Protein AF-A0A087S5Q5-F1 (afdb_monomer_lite)

InterPro domains:
  IPR011322 Nitrogen regulatory PII-like, alpha/beta [SSF54913] (1-47)
  IPR015867 Nitrogen regulatory protein PII/ATP phosphoribosyltransferase, C-terminal [G3DSA:3.30.70.120] (1-52)

Foldseek 3Di:
DDDDQPVCVVVVVVVCVVPVPDDPPNPDDDDDDDDQWDADPVVRDIDGRDPPPPPDDPDPDPDPPDDPDDPVRVVVLVVLVVVCVVCVVVCCPPVVQNDSVSSVVVVCVVCVVVVVVCVVPVPDDPPPPPPDD

Sequence (133 aa):
EMVVPDKDARRVVDMISKNSGLTANHGGKIFVSEMDEVVDMETNDATQDLELVLDEKPKPITLPKRSRFVPLQKFTLHKLQVIYEENKDTLRTDYRIKSFSDFVNHCIMKYLPTLEKQLKNPTIVYENNFGDF

Secondary structure (DSSP, 8-state):
-----HHHHHHHHHHHHHHT---TTS---------SEEE-TTT--EEE------S---------S-----HHHHHHHHHHHHHHHHTHHHHHHTS---SHHHHHHHHHHHHHHHHHHHHH-------------

Radius of gyration: 26.46 Å; chains: 1; bounding box: 63×34×65 Å

pLDDT: mean 74.25, std 15.55, range [40.22, 93.19]

Structure (mmCIF, N/CA/C/O backbone):
data_AF-A0A087S5Q5-F1
#
_entry.id   AF-A0A087S5Q5-F1
#
loop_
_atom_site.group_PDB
_atom_site.id
_atom_site.type_symbol
_atom_site.label_atom_id
_atom_site.label_alt_id
_atom_site.label_comp_id
_atom_site.label_asym_id
_atom_site.label_entity_id
_atom_site.label_seq_id
_atom_site.pdbx_PDB_ins_code
_atom_site.Cartn_x
_atom_site.Cartn_y
_atom_site.Cartn_z
_atom_site.occupancy
_atom_site.B_iso_or_equiv
_atom_site.auth_seq_id
_atom_site.auth_comp_id
_atom_site.auth_asym_id
_atom_site.auth_atom_id
_atom_site.pdbx_PDB_model_num
ATOM 1 N N . GLU A 1 1 ? 29.362 -6.967 -23.388 1.00 77.94 1 GLU A N 1
ATOM 2 C CA . GLU A 1 1 ? 27.922 -6.767 -23.122 1.00 77.94 1 GLU A CA 1
ATOM 3 C C . GLU A 1 1 ? 27.789 -5.631 -22.123 1.00 77.94 1 GLU A C 1
ATOM 5 O O . GLU A 1 1 ? 28.722 -5.422 -21.355 1.00 77.94 1 GLU A O 1
ATOM 10 N N . MET A 1 2 ? 26.727 -4.837 -22.207 1.00 83.44 2 MET A N 1
ATOM 11 C CA . MET A 1 2 ? 26.544 -3.643 -21.381 1.00 83.44 2 MET A CA 1
ATOM 12 C C . MET A 1 2 ? 25.111 -3.641 -20.871 1.00 83.44 2 MET A C 1
ATOM 14 O O . MET A 1 2 ? 24.195 -3.803 -21.673 1.00 83.44 2 MET A O 1
ATOM 18 N N . VAL A 1 3 ? 24.942 -3.466 -19.563 1.00 83.62 3 VAL A N 1
ATOM 19 C CA . VAL A 1 3 ? 23.628 -3.346 -18.931 1.00 83.62 3 VAL A CA 1
ATOM 20 C C . VAL A 1 3 ? 23.384 -1.873 -18.655 1.00 83.62 3 VAL A C 1
ATOM 22 O O . VAL A 1 3 ? 24.238 -1.201 -18.073 1.00 83.62 3 VAL A O 1
ATOM 25 N N . VAL A 1 4 ? 22.253 -1.365 -19.129 1.00 85.06 4 VAL A N 1
ATOM 26 C CA . VAL A 1 4 ? 21.874 0.042 -19.010 1.00 85.06 4 VAL A CA 1
ATOM 27 C C . VAL A 1 4 ? 20.382 0.143 -18.712 1.00 85.06 4 VAL A C 1
ATOM 29 O O . VAL A 1 4 ? 19.641 -0.734 -19.155 1.00 85.06 4 VAL A O 1
ATOM 32 N N . PRO A 1 5 ? 19.939 1.201 -18.013 1.00 84.06 5 PRO A N 1
ATOM 33 C CA . PRO A 1 5 ? 18.517 1.473 -17.840 1.00 84.06 5 PRO A CA 1
ATOM 34 C C . PRO A 1 5 ? 17.811 1.656 -19.188 1.00 84.06 5 PRO A C 1
ATOM 36 O O . PRO A 1 5 ? 18.400 2.231 -20.113 1.00 84.06 5 PRO A O 1
ATOM 39 N N . ASP A 1 6 ? 16.545 1.244 -19.286 1.00 83.56 6 ASP A N 1
ATOM 40 C CA . ASP A 1 6 ? 15.795 1.249 -20.556 1.00 83.56 6 ASP A CA 1
ATOM 41 C C . ASP A 1 6 ? 15.731 2.646 -21.205 1.00 83.56 6 ASP A C 1
ATOM 43 O O . ASP A 1 6 ? 16.083 2.823 -22.378 1.00 83.56 6 ASP A O 1
ATOM 47 N N . LYS A 1 7 ? 15.462 3.685 -20.402 1.00 84.75 7 LYS A N 1
ATOM 48 C CA . LYS A 1 7 ? 15.536 5.103 -20.815 1.00 84.75 7 LYS A CA 1
ATOM 49 C C . LYS A 1 7 ? 16.821 5.500 -21.562 1.00 84.75 7 LYS A C 1
ATOM 51 O O . LYS A 1 7 ? 16.791 6.391 -22.414 1.00 84.75 7 LYS A O 1
ATOM 56 N N . ASP A 1 8 ? 17.951 4.871 -21.242 1.00 86.00 8 ASP A N 1
ATOM 57 C CA . ASP A 1 8 ? 19.264 5.198 -21.798 1.00 86.00 8 ASP A CA 1
ATOM 58 C C . ASP A 1 8 ? 19.683 4.228 -22.916 1.00 86.00 8 ASP A C 1
ATOM 60 O O . ASP A 1 8 ? 20.584 4.556 -23.698 1.00 86.00 8 ASP A O 1
ATOM 64 N N . ALA A 1 9 ? 19.002 3.086 -23.071 1.00 86.44 9 ALA A N 1
ATOM 65 C CA . ALA A 1 9 ? 19.331 2.049 -24.050 1.00 86.44 9 ALA A CA 1
ATOM 66 C C . ALA A 1 9 ? 19.413 2.608 -25.476 1.00 86.44 9 ALA A C 1
ATOM 68 O O . ALA A 1 9 ? 20.412 2.425 -26.177 1.00 86.44 9 ALA A O 1
ATOM 69 N N . ARG A 1 10 ? 18.412 3.395 -25.887 1.00 87.44 10 ARG A N 1
ATOM 70 C CA . ARG A 1 10 ? 18.380 4.011 -27.223 1.00 87.44 10 ARG A CA 1
ATOM 71 C C . ARG A 1 10 ? 19.547 4.971 -27.454 1.00 87.44 10 ARG A C 1
ATOM 73 O O . ARG A 1 10 ? 20.161 4.964 -28.520 1.00 87.44 10 ARG A O 1
ATOM 80 N N . ARG A 1 11 ? 19.886 5.774 -26.444 1.00 89.69 11 ARG A N 1
ATOM 81 C CA . ARG A 1 11 ? 20.991 6.739 -26.519 1.00 89.69 11 ARG A CA 1
ATOM 82 C C . ARG A 1 11 ? 22.341 6.032 -26.621 1.00 89.69 11 ARG A C 1
ATOM 84 O O . ARG A 1 11 ? 23.219 6.491 -27.352 1.00 89.69 11 ARG A O 1
ATOM 91 N N . VAL A 1 12 ? 22.505 4.930 -25.897 1.00 89.19 12 VAL A N 1
ATOM 92 C CA . VAL A 1 12 ? 23.722 4.113 -25.908 1.00 89.19 12 VAL A CA 1
ATOM 93 C C . VAL A 1 12 ? 23.895 3.417 -27.257 1.00 89.19 12 VAL A C 1
ATOM 95 O O . VAL A 1 12 ? 24.987 3.475 -27.823 1.00 89.19 12 VAL A O 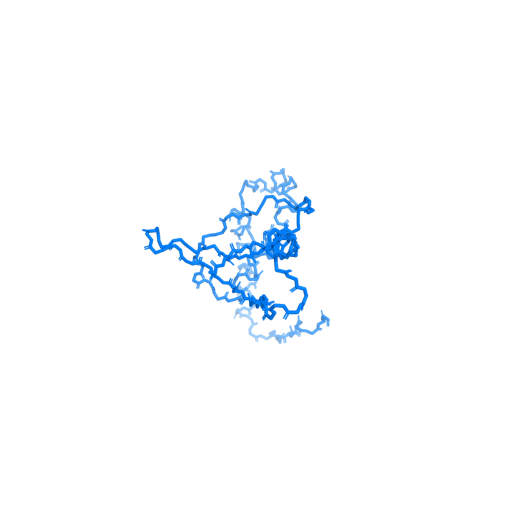1
ATOM 98 N N . VAL A 1 13 ? 22.827 2.853 -27.829 1.00 87.38 13 VAL A N 1
ATOM 99 C CA . VAL A 1 13 ? 22.849 2.263 -29.180 1.00 87.38 13 VAL A CA 1
ATOM 100 C C . VAL A 1 13 ? 23.278 3.295 -30.225 1.00 87.38 13 VAL A C 1
ATOM 102 O O . VAL A 1 13 ? 24.178 3.023 -31.022 1.00 87.38 13 VAL A O 1
ATOM 105 N N . ASP A 1 14 ? 22.710 4.503 -30.182 1.00 87.19 14 ASP A N 1
ATOM 106 C CA . ASP A 1 14 ? 23.073 5.584 -31.105 1.00 87.19 14 ASP A CA 1
ATOM 107 C C . ASP A 1 14 ? 24.537 6.020 -30.945 1.00 87.19 14 ASP A C 1
ATOM 109 O O . ASP A 1 14 ? 25.227 6.292 -31.934 1.00 87.19 14 ASP A O 1
ATOM 113 N N . MET A 1 15 ? 25.029 6.087 -29.705 1.00 88.06 15 MET A N 1
ATOM 114 C CA . MET A 1 15 ? 26.417 6.441 -29.412 1.00 88.06 15 MET A CA 1
ATOM 115 C C . MET A 1 15 ? 27.386 5.381 -29.941 1.00 88.06 15 MET A C 1
ATOM 117 O O . MET A 1 15 ? 28.374 5.728 -30.590 1.00 88.06 15 MET A O 1
ATOM 121 N N . ILE A 1 16 ? 27.089 4.099 -29.717 1.00 86.69 16 ILE A N 1
ATOM 122 C CA . ILE A 1 16 ? 27.892 2.984 -30.228 1.00 86.69 16 ILE A CA 1
ATOM 123 C C . ILE A 1 16 ? 27.862 2.987 -31.753 1.00 86.69 16 ILE A C 1
ATOM 125 O O . ILE A 1 16 ? 28.914 2.896 -32.381 1.00 86.69 16 ILE A O 1
ATOM 129 N N . SER A 1 17 ? 26.690 3.166 -32.366 1.00 84.00 17 SER A N 1
ATOM 130 C CA . SER A 1 17 ? 26.570 3.200 -33.823 1.00 84.00 17 SER A CA 1
ATOM 131 C C . SER A 1 17 ? 27.440 4.299 -34.437 1.00 84.00 17 SER A C 1
ATOM 133 O O . SER A 1 17 ? 28.162 4.021 -35.392 1.00 84.00 17 SER A O 1
ATOM 135 N N . LYS A 1 18 ? 27.440 5.509 -33.865 1.00 85.56 18 LYS A N 1
ATOM 136 C CA . LYS A 1 18 ? 28.234 6.643 -34.371 1.00 85.56 18 LYS A CA 1
ATOM 137 C C . LYS A 1 18 ? 29.732 6.497 -34.102 1.00 85.56 18 LYS A C 1
ATOM 139 O O . LYS A 1 18 ? 30.536 6.829 -34.968 1.00 85.56 18 LYS A O 1
ATOM 144 N N . ASN A 1 19 ? 30.108 5.988 -32.929 1.00 85.06 19 ASN A N 1
ATOM 145 C CA . ASN A 1 19 ? 31.510 5.908 -32.507 1.00 85.06 19 ASN A CA 1
ATOM 146 C C . ASN A 1 19 ? 32.211 4.618 -32.949 1.00 85.06 19 ASN A C 1
ATOM 148 O O . ASN A 1 19 ? 33.434 4.545 -32.891 1.00 85.06 19 ASN A O 1
ATOM 152 N N . SER A 1 20 ? 31.462 3.606 -33.397 1.00 78.38 20 SER A N 1
ATOM 153 C CA . SER A 1 20 ? 32.024 2.318 -33.822 1.00 78.38 20 SER A CA 1
ATOM 154 C C . SER A 1 20 ? 32.945 2.421 -35.040 1.00 78.38 20 SER A C 1
ATOM 156 O O . SER A 1 20 ? 33.734 1.512 -35.278 1.00 78.38 20 SER A O 1
ATOM 158 N N . GLY A 1 21 ? 32.849 3.499 -35.831 1.00 72.38 21 GLY A N 1
ATOM 159 C CA . GLY A 1 21 ? 33.623 3.663 -37.066 1.00 72.38 21 GLY A CA 1
ATOM 160 C C . GLY A 1 21 ? 33.300 2.615 -38.140 1.00 72.38 21 GLY A C 1
ATOM 161 O O . GLY A 1 21 ? 33.983 2.548 -39.161 1.00 72.38 21 GLY A O 1
ATOM 162 N N . LEU A 1 22 ? 32.266 1.795 -37.922 1.00 71.25 22 LEU A N 1
ATOM 163 C CA . LEU A 1 22 ? 31.841 0.744 -38.831 1.00 71.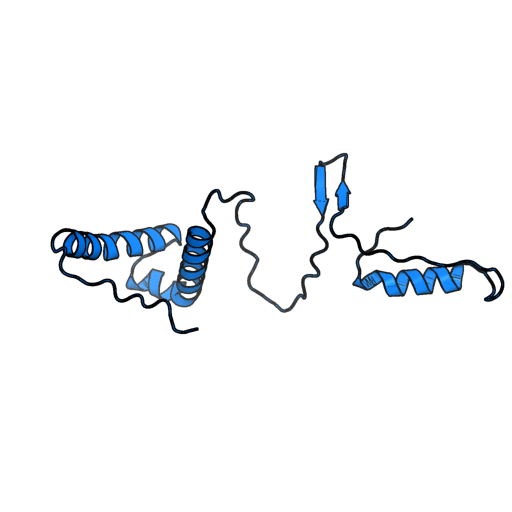25 22 LEU A CA 1
ATOM 164 C C . LEU A 1 22 ? 30.934 1.344 -39.904 1.00 71.25 22 LEU A C 1
ATOM 166 O O . LEU A 1 22 ? 29.945 2.018 -39.616 1.00 71.25 22 LEU A O 1
ATOM 170 N N . THR A 1 23 ? 31.265 1.092 -41.166 1.00 65.81 23 THR A N 1
ATOM 171 C CA . THR A 1 23 ? 30.394 1.452 -42.286 1.00 65.81 23 THR A CA 1
ATOM 172 C C . THR A 1 23 ? 29.203 0.493 -42.341 1.00 65.81 23 THR A C 1
ATOM 174 O O . THR A 1 23 ? 29.298 -0.652 -41.898 1.00 65.81 23 THR A O 1
ATOM 177 N N . ALA A 1 24 ? 28.076 0.928 -42.916 1.00 64.69 24 ALA A N 1
ATOM 178 C CA . ALA A 1 24 ? 26.835 0.142 -42.982 1.00 64.69 24 ALA A CA 1
ATOM 179 C C . ALA A 1 24 ? 26.995 -1.262 -43.618 1.00 64.69 24 ALA A C 1
ATOM 181 O O . ALA A 1 24 ? 26.166 -2.138 -43.394 1.00 64.69 24 ALA A O 1
ATOM 182 N N . ASN A 1 25 ? 28.084 -1.497 -44.360 1.00 64.75 25 ASN A N 1
ATOM 183 C CA . ASN A 1 25 ? 28.402 -2.773 -45.006 1.00 64.75 25 ASN A CA 1
ATOM 184 C C . ASN A 1 25 ? 29.313 -3.701 -44.180 1.00 64.75 25 ASN A C 1
ATOM 186 O O . ASN A 1 25 ? 29.596 -4.809 -44.626 1.00 64.75 25 ASN A O 1
ATOM 190 N N . HIS A 1 26 ? 29.791 -3.284 -43.002 1.00 64.12 26 HIS A N 1
ATOM 191 C CA . HIS A 1 26 ? 30.769 -4.049 -42.214 1.00 64.12 26 HIS A CA 1
ATOM 192 C C . HIS A 1 26 ? 30.142 -5.109 -41.282 1.00 64.12 26 HIS A C 1
ATOM 194 O O . HIS A 1 26 ? 30.856 -5.829 -40.593 1.00 64.12 26 HIS A O 1
ATOM 200 N N . GLY A 1 27 ? 28.809 -5.235 -41.264 1.00 66.19 27 GLY A N 1
ATOM 201 C CA . GLY A 1 27 ? 28.113 -6.388 -40.676 1.00 66.19 27 GLY A CA 1
ATOM 202 C C . GLY A 1 27 ? 27.993 -6.424 -39.146 1.00 66.19 27 GLY A C 1
ATOM 203 O O . GLY A 1 27 ? 27.456 -7.396 -38.616 1.00 66.19 27 GLY A O 1
ATOM 204 N N . GLY A 1 28 ? 28.438 -5.390 -38.426 1.00 75.94 28 GLY A N 1
ATOM 205 C CA . GLY A 1 28 ? 28.249 -5.292 -36.975 1.00 75.94 28 GLY A CA 1
ATOM 206 C C . GLY A 1 28 ? 26.772 -5.118 -36.611 1.00 75.94 28 GLY A C 1
ATOM 207 O O . GLY A 1 28 ? 26.149 -4.138 -37.013 1.00 75.94 28 GLY A O 1
ATOM 208 N N . LYS A 1 29 ? 26.204 -6.065 -35.857 1.00 84.31 29 LYS A N 1
ATOM 209 C CA . LYS A 1 29 ? 24.829 -5.999 -35.339 1.00 84.31 29 LYS A CA 1
ATOM 210 C C . LYS A 1 29 ? 24.858 -5.772 -33.834 1.00 84.31 29 LYS A C 1
ATOM 212 O O . LYS A 1 29 ? 25.648 -6.398 -33.134 1.00 84.31 29 LYS A O 1
ATOM 217 N N . ILE A 1 30 ? 23.983 -4.898 -33.352 1.00 84.31 30 ILE A N 1
ATOM 218 C CA . ILE A 1 30 ? 23.745 -4.700 -31.923 1.00 84.31 30 ILE A CA 1
ATOM 219 C C . ILE A 1 30 ? 22.495 -5.501 -31.567 1.00 84.31 30 ILE A C 1
ATOM 221 O O . ILE A 1 30 ? 21.458 -5.341 -32.208 1.00 84.31 30 ILE A O 1
ATOM 225 N N . PHE A 1 31 ? 22.612 -6.373 -30.570 1.00 87.00 31 PHE A N 1
ATOM 226 C CA . PHE A 1 31 ? 21.486 -7.100 -29.997 1.00 87.00 31 PHE A CA 1
ATOM 227 C C . PHE A 1 31 ? 21.119 -6.444 -28.669 1.00 87.00 31 PHE A C 1
ATOM 229 O O . PHE A 1 31 ? 22.000 -6.174 -27.854 1.00 87.00 31 PHE A O 1
ATOM 236 N N . VAL A 1 32 ? 19.830 -6.168 -28.486 1.00 86.94 32 VAL A N 1
ATOM 237 C CA . VAL A 1 32 ? 19.271 -5.613 -27.252 1.00 86.94 32 VAL A CA 1
ATOM 238 C C . VAL A 1 32 ? 18.323 -6.664 -26.694 1.00 86.94 32 VAL A C 1
ATOM 240 O O . VAL A 1 32 ? 17.423 -7.108 -27.406 1.00 86.94 32 VAL A O 1
ATOM 243 N N . SER A 1 33 ? 18.568 -7.077 -25.455 1.00 87.12 33 SER A N 1
ATOM 244 C CA . SER A 1 33 ? 17.747 -8.044 -24.729 1.00 87.12 33 SER A CA 1
ATOM 245 C C . SER A 1 33 ? 17.261 -7.395 -23.443 1.00 87.12 33 SER A C 1
ATOM 247 O O . SER A 1 33 ? 18.041 -6.729 -22.765 1.00 87.12 33 SER A O 1
ATOM 249 N N . GLU A 1 34 ? 15.991 -7.606 -23.117 1.00 82.69 34 GLU A N 1
ATOM 250 C CA . GLU A 1 34 ? 15.396 -7.149 -21.862 1.00 82.69 34 GLU A CA 1
ATOM 251 C C . GLU A 1 34 ? 15.934 -7.988 -20.690 1.00 82.69 34 GLU A C 1
ATOM 253 O O . GLU A 1 34 ? 16.144 -9.199 -20.820 1.00 82.69 34 GLU A O 1
ATOM 258 N N . MET A 1 35 ? 16.199 -7.335 -19.558 1.00 76.75 35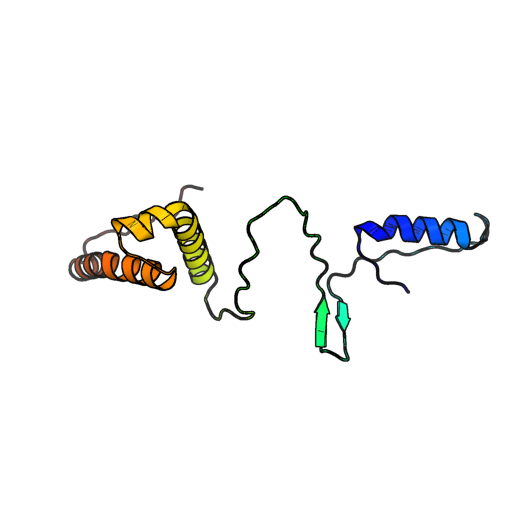 MET A N 1
ATOM 259 C CA . MET A 1 35 ? 16.661 -7.964 -18.320 1.00 76.75 35 MET A CA 1
ATOM 260 C C . MET A 1 35 ? 15.782 -7.498 -17.162 1.00 76.75 35 MET A C 1
ATOM 262 O O . MET A 1 35 ? 15.684 -6.301 -16.911 1.00 76.75 35 MET A O 1
ATOM 266 N N . ASP A 1 36 ? 15.177 -8.446 -16.444 1.00 76.06 36 ASP A N 1
ATOM 267 C CA . ASP A 1 36 ? 14.238 -8.135 -15.357 1.00 76.06 36 ASP A CA 1
ATOM 268 C C . ASP A 1 36 ? 14.940 -7.768 -14.035 1.00 76.06 36 ASP A C 1
ATOM 270 O O . ASP A 1 36 ? 14.411 -6.995 -13.232 1.00 76.06 36 ASP A O 1
ATOM 274 N N . GLU A 1 37 ? 16.123 -8.333 -13.773 1.00 75.06 37 GLU A N 1
ATOM 275 C CA . GLU A 1 37 ? 16.825 -8.191 -12.493 1.00 75.06 37 GLU A CA 1
ATOM 276 C C . GLU A 1 37 ? 18.344 -8.287 -12.670 1.00 75.06 37 GLU A C 1
ATOM 278 O O . GLU A 1 37 ? 18.852 -9.150 -13.391 1.00 75.06 37 GLU A O 1
ATOM 283 N N . VAL A 1 38 ? 19.074 -7.416 -11.969 1.00 77.31 38 VAL A N 1
ATOM 284 C CA . VAL A 1 38 ? 20.537 -7.470 -11.861 1.00 77.31 38 VAL A CA 1
ATOM 285 C C . VAL A 1 38 ? 20.901 -7.680 -10.400 1.00 77.31 38 VAL A C 1
ATOM 287 O O . VAL A 1 38 ? 20.460 -6.925 -9.534 1.00 77.31 38 VAL A O 1
ATOM 290 N N . VAL A 1 39 ? 21.710 -8.704 -10.132 1.00 78.25 39 VAL A N 1
ATOM 291 C CA . VAL A 1 39 ? 22.163 -9.056 -8.783 1.00 78.25 39 VAL A CA 1
ATOM 292 C C . VAL A 1 39 ? 23.661 -8.815 -8.680 1.00 78.25 39 VAL A C 1
ATOM 294 O O . VAL A 1 39 ? 24.440 -9.387 -9.446 1.00 78.25 39 VAL A O 1
ATOM 297 N N . ASP A 1 40 ? 24.063 -7.988 -7.719 1.00 79.25 40 ASP A N 1
ATOM 298 C CA . ASP A 1 40 ? 25.465 -7.841 -7.348 1.00 79.25 40 ASP A CA 1
ATOM 299 C C . ASP A 1 40 ? 25.878 -9.009 -6.440 1.00 79.25 40 ASP A C 1
ATOM 301 O O . ASP A 1 40 ? 25.341 -9.199 -5.350 1.00 79.25 40 ASP A O 1
ATOM 305 N N . MET A 1 41 ? 26.839 -9.812 -6.896 1.00 78.69 41 MET A N 1
ATOM 306 C CA . MET A 1 41 ? 27.290 -11.013 -6.187 1.00 78.69 41 MET A CA 1
ATOM 307 C C . MET A 1 41 ? 28.108 -10.696 -4.929 1.00 78.69 41 MET A C 1
ATOM 309 O O . MET A 1 41 ? 28.193 -11.543 -4.038 1.00 78.69 41 MET A O 1
ATOM 313 N N . GLU A 1 42 ? 28.711 -9.507 -4.835 1.00 78.25 42 GLU A N 1
ATOM 314 C CA . GLU A 1 42 ? 29.513 -9.126 -3.666 1.00 78.25 42 GLU A CA 1
ATOM 315 C C . GLU A 1 42 ? 28.624 -8.696 -2.494 1.00 78.25 42 GLU A C 1
ATOM 317 O O . GLU A 1 42 ? 28.848 -9.099 -1.350 1.00 78.25 42 GLU A O 1
ATOM 322 N N . THR A 1 43 ? 27.582 -7.917 -2.780 1.00 75.69 43 THR A N 1
ATOM 323 C CA . THR A 1 43 ? 26.639 -7.406 -1.773 1.00 75.69 43 THR A CA 1
ATOM 324 C C . THR A 1 43 ? 25.407 -8.298 -1.593 1.00 75.69 43 THR A C 1
ATOM 326 O O . THR A 1 43 ? 24.738 -8.216 -0.563 1.00 75.69 43 THR A O 1
ATOM 329 N N . ASN A 1 44 ? 25.137 -9.200 -2.545 1.00 74.94 44 ASN A N 1
ATOM 330 C CA . ASN A 1 44 ? 23.857 -9.900 -2.719 1.00 74.94 44 ASN A CA 1
ATOM 331 C C . ASN A 1 44 ? 22.654 -8.943 -2.833 1.00 74.94 44 ASN A C 1
ATOM 333 O O . ASN A 1 44 ? 21.518 -9.343 -2.558 1.00 74.94 44 ASN A O 1
ATOM 337 N N . ASP A 1 45 ? 22.887 -7.688 -3.225 1.00 68.31 45 ASP A N 1
ATOM 338 C CA . ASP A 1 45 ? 21.820 -6.727 -3.465 1.00 68.31 45 ASP A CA 1
ATOM 339 C C . ASP A 1 45 ? 21.320 -6.852 -4.907 1.00 68.31 45 ASP A C 1
ATOM 341 O O . ASP A 1 45 ? 22.086 -6.864 -5.871 1.00 68.31 45 ASP A O 1
ATOM 345 N N . ALA A 1 46 ? 20.000 -6.949 -5.045 1.00 68.31 46 ALA A N 1
ATOM 346 C CA . ALA A 1 46 ? 19.325 -6.962 -6.330 1.00 68.31 46 ALA A CA 1
ATOM 347 C C . ALA A 1 46 ? 18.742 -5.583 -6.646 1.00 68.31 46 ALA A C 1
ATOM 349 O O . ALA A 1 46 ? 17.977 -5.020 -5.850 1.00 68.31 46 ALA A O 1
ATOM 350 N N . THR A 1 47 ? 19.068 -5.056 -7.822 1.00 63.97 47 THR A N 1
ATOM 351 C CA . THR A 1 47 ? 18.424 -3.874 -8.396 1.00 63.97 47 THR A CA 1
ATOM 352 C C . THR A 1 47 ? 17.433 -4.335 -9.459 1.00 63.97 47 THR A C 1
ATOM 354 O O . THR A 1 47 ? 17.831 -4.797 -10.527 1.00 63.97 47 THR A O 1
ATOM 357 N N . GLN A 1 48 ? 16.139 -4.235 -9.146 1.00 61.00 48 GLN A N 1
ATOM 358 C CA . GLN A 1 48 ? 15.054 -4.420 -10.107 1.00 61.00 48 GLN A CA 1
ATOM 359 C C . GLN A 1 48 ? 14.797 -3.079 -10.801 1.00 61.00 48 GLN A C 1
ATOM 361 O O . GLN A 1 48 ? 14.558 -2.079 -10.115 1.00 61.00 48 GLN A O 1
ATOM 366 N N . ASP A 1 49 ? 14.855 -3.051 -12.133 1.00 53.31 49 ASP A N 1
ATOM 367 C CA . ASP A 1 49 ? 14.649 -1.833 -12.922 1.00 53.31 49 ASP A CA 1
ATOM 368 C C . ASP A 1 49 ? 13.143 -1.511 -12.966 1.00 53.31 49 ASP A C 1
ATOM 370 O O . ASP A 1 49 ? 12.403 -1.871 -13.876 1.00 53.31 49 ASP A O 1
ATOM 374 N N . LEU A 1 50 ? 12.640 -0.901 -11.891 1.00 52.19 50 LEU A N 1
ATOM 375 C CA . LEU A 1 50 ? 11.313 -0.299 -11.852 1.00 52.19 50 LEU A CA 1
ATOM 376 C C . LEU A 1 50 ? 11.480 1.155 -12.282 1.00 52.19 50 LEU A C 1
ATOM 378 O O . LEU A 1 50 ? 11.880 1.994 -11.471 1.00 52.19 50 LEU A O 1
ATOM 382 N N . GLU A 1 51 ? 11.180 1.468 -13.542 1.00 45.12 51 GLU A N 1
ATOM 383 C CA . GLU A 1 51 ? 11.041 2.854 -13.984 1.00 45.12 51 GLU A CA 1
ATOM 384 C C . GLU A 1 51 ? 9.966 3.555 -13.135 1.00 45.12 51 GLU A C 1
ATOM 386 O O . GLU A 1 51 ? 8.760 3.453 -13.362 1.00 45.12 51 GLU A O 1
ATOM 391 N N . LEU A 1 52 ? 10.406 4.261 -12.094 1.00 43.22 52 LEU A N 1
ATOM 392 C CA . LEU A 1 52 ? 9.557 5.134 -11.302 1.00 43.22 52 LEU A CA 1
ATOM 393 C C . LEU A 1 52 ? 9.385 6.436 -12.080 1.00 43.22 52 LEU A C 1
ATOM 395 O O . LEU A 1 52 ? 10.235 7.326 -12.028 1.00 43.22 52 LEU A O 1
ATOM 399 N N . VAL A 1 53 ? 8.260 6.550 -12.786 1.00 42.44 53 VAL A N 1
ATOM 400 C CA . VAL A 1 53 ? 7.725 7.841 -13.226 1.00 42.44 53 VAL A CA 1
ATOM 401 C C . VAL A 1 53 ? 7.562 8.717 -11.981 1.00 42.44 53 VAL A C 1
ATOM 403 O O . VAL A 1 53 ? 6.703 8.473 -11.131 1.00 42.44 53 VAL A O 1
ATOM 406 N N . LEU A 1 54 ? 8.446 9.707 -11.860 1.00 45.09 54 LEU A N 1
ATOM 407 C CA . LEU A 1 54 ? 8.405 10.774 -10.868 1.00 45.09 54 LEU A CA 1
ATOM 408 C C . LEU A 1 54 ? 7.298 11.766 -11.246 1.00 45.09 54 LEU A C 1
ATOM 410 O O . LEU A 1 54 ? 7.583 12.875 -11.681 1.00 45.09 54 LEU A O 1
ATOM 414 N N . ASP A 1 55 ? 6.044 11.368 -11.062 1.00 40.22 55 ASP A N 1
ATOM 415 C CA . ASP A 1 55 ? 5.002 12.319 -10.684 1.00 40.22 55 ASP A CA 1
ATOM 416 C C . ASP A 1 55 ? 4.837 12.194 -9.173 1.00 40.22 55 ASP A C 1
ATOM 418 O O . ASP A 1 55 ? 4.676 11.087 -8.653 1.00 40.22 55 ASP A O 1
ATOM 422 N N . GLU A 1 56 ? 4.964 13.320 -8.472 1.00 46.38 56 GLU A N 1
ATOM 423 C CA . GLU A 1 56 ? 4.967 13.460 -7.015 1.00 46.38 56 GLU A CA 1
ATOM 424 C C . GLU A 1 56 ? 3.873 12.618 -6.334 1.00 46.38 56 GLU A C 1
ATOM 426 O O . GLU A 1 56 ? 2.748 13.057 -6.102 1.00 46.38 56 GLU A O 1
ATOM 431 N N . LYS A 1 57 ? 4.214 11.380 -5.972 1.00 47.47 57 LYS A N 1
ATOM 432 C CA . LYS A 1 57 ? 3.432 10.546 -5.064 1.00 47.47 57 LYS A CA 1
ATOM 433 C C . LYS A 1 57 ? 4.085 10.580 -3.685 1.00 47.47 57 LYS A C 1
ATOM 435 O O . LYS A 1 57 ? 5.316 10.566 -3.588 1.00 47.47 57 LYS A O 1
ATOM 440 N N . PRO A 1 58 ? 3.281 10.646 -2.608 1.00 40.44 58 PRO A N 1
ATOM 441 C CA . PRO A 1 58 ? 3.782 10.725 -1.242 1.00 40.44 58 PRO A CA 1
ATOM 442 C C . PRO A 1 58 ? 4.773 9.588 -0.978 1.00 40.44 58 PRO A C 1
ATOM 444 O O . PRO A 1 58 ? 4.554 8.461 -1.420 1.00 40.44 58 PRO A O 1
ATOM 447 N N . LYS A 1 59 ? 5.875 9.926 -0.288 1.00 51.72 59 LYS A N 1
ATOM 448 C CA . LYS A 1 59 ? 7.018 9.055 0.041 1.00 51.72 59 LYS A CA 1
ATOM 449 C C . LYS A 1 59 ? 6.607 7.577 0.158 1.00 51.72 59 LYS A C 1
ATOM 451 O O . LYS A 1 59 ? 5.743 7.280 0.989 1.00 51.72 59 LYS A O 1
ATOM 456 N N . PRO A 1 60 ? 7.232 6.652 -0.596 1.00 49.03 60 PRO A N 1
ATOM 457 C CA . PRO A 1 60 ? 6.895 5.242 -0.498 1.00 49.03 60 PRO A CA 1
ATOM 458 C C . PRO A 1 60 ? 7.196 4.769 0.923 1.00 49.03 60 PRO A C 1
ATOM 460 O O . PRO A 1 60 ? 8.332 4.831 1.397 1.00 49.03 60 PRO A O 1
ATOM 463 N N . ILE A 1 61 ? 6.144 4.337 1.620 1.00 58.19 61 ILE A N 1
ATOM 464 C CA . ILE A 1 61 ? 6.256 3.693 2.923 1.00 58.19 61 ILE A CA 1
ATOM 465 C C . ILE A 1 61 ? 7.160 2.474 2.737 1.00 58.19 61 ILE A C 1
ATOM 467 O O . ILE A 1 61 ? 6.821 1.550 1.996 1.00 58.19 61 ILE A O 1
ATOM 471 N N . THR A 1 62 ? 8.314 2.465 3.398 1.00 51.53 62 THR A N 1
ATOM 472 C CA . THR A 1 62 ? 9.209 1.309 3.433 1.00 51.53 62 THR A CA 1
ATOM 473 C C . THR A 1 62 ? 8.545 0.202 4.246 1.00 51.53 62 THR A C 1
ATOM 475 O O . THR A 1 62 ? 8.692 0.095 5.463 1.00 51.53 62 THR A O 1
ATOM 478 N N . LEU A 1 63 ? 7.742 -0.619 3.570 1.00 53.09 63 LEU A N 1
ATOM 479 C CA . LEU A 1 63 ? 7.141 -1.799 4.171 1.00 53.09 63 LEU A CA 1
ATOM 480 C C . LEU A 1 63 ? 8.206 -2.904 4.299 1.00 53.09 63 LEU A C 1
ATOM 482 O O . LEU A 1 63 ? 9.004 -3.112 3.382 1.00 53.09 63 LEU A O 1
ATOM 486 N N . PRO A 1 64 ? 8.245 -3.633 5.425 1.00 54.53 64 PRO A N 1
ATOM 487 C CA . PRO A 1 64 ? 9.250 -4.664 5.665 1.00 54.53 64 PRO A CA 1
ATOM 488 C C . PRO A 1 64 ? 9.200 -5.782 4.606 1.00 54.53 64 PRO A C 1
ATOM 490 O O . PRO A 1 64 ? 8.135 -6.327 4.305 1.00 54.53 64 PRO A O 1
ATOM 493 N N . LYS A 1 65 ? 10.384 -6.160 4.090 1.00 61.75 65 LYS A N 1
ATOM 494 C CA . LYS A 1 65 ? 10.621 -7.030 2.912 1.00 61.75 65 LYS A CA 1
ATOM 495 C C . LYS A 1 65 ? 10.040 -8.456 2.968 1.00 61.75 65 LYS A C 1
ATOM 497 O O . LYS A 1 65 ? 10.075 -9.154 1.963 1.00 61.75 65 LYS A O 1
ATOM 502 N N . ARG A 1 66 ? 9.438 -8.907 4.073 1.00 47.94 66 ARG A N 1
ATOM 503 C CA . ARG A 1 66 ? 8.585 -10.113 4.090 1.00 47.94 66 ARG A CA 1
ATOM 504 C C . ARG A 1 66 ? 7.457 -9.970 5.094 1.00 47.94 66 ARG A C 1
ATOM 506 O O . ARG A 1 66 ? 7.546 -10.387 6.245 1.00 47.94 66 ARG A O 1
ATOM 513 N N . SER A 1 67 ? 6.341 -9.445 4.621 1.00 51.09 67 SER A N 1
ATOM 514 C CA . SER A 1 67 ? 5.072 -9.636 5.299 1.00 51.09 67 SER A CA 1
ATOM 515 C C . SER A 1 67 ? 4.611 -11.085 5.066 1.00 51.09 67 SER A C 1
ATOM 517 O O . SER A 1 67 ? 4.228 -11.449 3.952 1.00 51.09 67 SER A O 1
ATOM 519 N N . ARG A 1 68 ? 4.656 -11.908 6.129 1.00 65.06 68 ARG A N 1
ATOM 520 C CA . ARG A 1 68 ? 4.007 -13.238 6.214 1.00 65.06 68 ARG A CA 1
ATOM 521 C C . ARG A 1 68 ? 2.476 -13.151 6.117 1.00 65.06 68 ARG A C 1
ATOM 523 O O . ARG A 1 68 ? 1.799 -14.162 6.268 1.00 65.06 68 ARG A O 1
ATOM 530 N N . PHE A 1 69 ? 1.927 -11.955 5.910 1.00 58.66 69 PHE A N 1
ATOM 531 C CA . PHE A 1 69 ? 0.499 -11.769 5.773 1.00 58.66 69 PHE A CA 1
ATOM 532 C C . PHE A 1 69 ? 0.015 -12.322 4.433 1.00 58.66 69 PHE A C 1
ATOM 534 O O . PHE A 1 69 ? 0.618 -12.103 3.377 1.00 58.66 69 PHE A O 1
ATOM 541 N N . VAL A 1 70 ? -1.102 -13.037 4.505 1.00 73.69 70 VAL A N 1
ATOM 542 C CA . VAL A 1 70 ? -1.837 -13.570 3.354 1.00 73.69 70 VAL A CA 1
ATOM 543 C C . VAL A 1 70 ? -2.269 -12.390 2.460 1.00 73.69 70 VAL A C 1
ATOM 545 O O . VAL A 1 70 ? -2.529 -11.310 2.999 1.00 73.69 70 VAL A O 1
ATOM 548 N N . PRO A 1 71 ? -2.371 -12.535 1.122 1.00 72.88 71 PRO A N 1
ATOM 549 C CA . PRO A 1 71 ? -2.738 -11.433 0.222 1.00 72.88 71 PRO A CA 1
ATOM 550 C C . PRO A 1 71 ? -3.947 -10.600 0.679 1.00 72.88 71 PRO A C 1
ATOM 552 O O . PRO A 1 71 ? -3.900 -9.374 0.628 1.00 72.88 71 PRO A O 1
ATOM 555 N N . LEU A 1 72 ? -4.977 -11.240 1.242 1.00 73.06 72 LEU A N 1
ATOM 556 C CA . LEU A 1 72 ? -6.150 -10.552 1.786 1.00 73.06 72 LEU A CA 1
ATOM 557 C C . LEU A 1 72 ? -5.822 -9.656 2.992 1.00 73.06 72 LEU A C 1
ATOM 559 O O . LEU A 1 72 ? -6.310 -8.537 3.087 1.00 73.06 72 LEU A O 1
ATOM 563 N N . GLN A 1 73 ? -4.958 -10.113 3.899 1.00 75.12 73 GLN A N 1
ATOM 564 C CA . GLN A 1 73 ? -4.513 -9.318 5.047 1.00 75.12 73 GLN A CA 1
ATOM 565 C C . GLN A 1 73 ? -3.687 -8.108 4.593 1.00 75.12 73 GLN A C 1
ATOM 567 O O . GLN A 1 73 ? -3.839 -7.022 5.150 1.00 75.12 73 GLN A O 1
ATOM 572 N N . LYS A 1 74 ? -2.860 -8.266 3.547 1.00 75.88 74 LYS A N 1
ATOM 573 C CA . LYS A 1 74 ? -2.125 -7.148 2.929 1.00 75.88 74 LYS A CA 1
ATOM 574 C C . LYS A 1 74 ? -3.077 -6.127 2.305 1.00 75.88 74 LYS A C 1
ATOM 576 O O . LYS A 1 74 ? -2.923 -4.937 2.558 1.00 75.88 74 LYS A O 1
ATOM 581 N N . PHE A 1 75 ? -4.076 -6.586 1.551 1.00 81.44 75 PHE A N 1
ATOM 582 C CA . PHE A 1 75 ? -5.091 -5.720 0.947 1.00 81.44 75 PHE A CA 1
ATOM 583 C C . PHE A 1 75 ? -5.884 -4.940 2.004 1.00 81.44 75 PHE A C 1
ATOM 585 O O . PHE A 1 75 ? -6.031 -3.723 1.899 1.00 81.44 75 PHE A O 1
ATOM 592 N N . THR A 1 76 ? -6.335 -5.617 3.063 1.00 82.38 76 THR A N 1
ATOM 593 C CA . THR A 1 76 ? -7.060 -4.976 4.168 1.00 82.38 76 THR A CA 1
ATOM 594 C C . THR A 1 76 ? -6.208 -3.918 4.863 1.00 82.38 76 THR A C 1
ATOM 596 O O . THR A 1 76 ? -6.687 -2.809 5.090 1.00 82.38 76 THR A O 1
ATOM 599 N N . LEU A 1 77 ? -4.939 -4.220 5.163 1.00 84.38 77 LEU A N 1
ATOM 600 C CA . LEU A 1 77 ? -4.028 -3.244 5.766 1.00 84.38 77 LEU A CA 1
ATOM 601 C C . LEU A 1 77 ? -3.784 -2.044 4.848 1.00 84.38 77 LEU A C 1
ATOM 603 O O . LEU A 1 77 ? -3.800 -0.918 5.333 1.00 84.38 77 LEU A O 1
ATOM 607 N N . HIS A 1 78 ? -3.635 -2.266 3.541 1.00 83.31 78 HIS A N 1
ATOM 608 C CA . HIS A 1 78 ? -3.494 -1.183 2.570 1.00 83.31 78 HIS A CA 1
ATOM 609 C C . HIS A 1 78 ? -4.733 -0.277 2.552 1.00 83.31 78 HIS A C 1
ATOM 611 O O . HIS A 1 78 ? -4.614 0.942 2.640 1.00 83.31 78 HIS A O 1
ATOM 617 N N . LYS A 1 79 ? -5.938 -0.859 2.511 1.00 86.81 79 LYS A N 1
ATOM 618 C CA . LYS A 1 79 ? -7.191 -0.090 2.547 1.00 86.81 79 LYS A CA 1
ATOM 619 C C . LYS A 1 79 ? -7.326 0.721 3.839 1.00 86.81 79 LYS A C 1
ATOM 621 O O . LYS A 1 79 ? -7.686 1.893 3.789 1.00 86.81 79 LYS A O 1
ATOM 626 N N . LEU A 1 80 ? -7.001 0.125 4.988 1.00 87.69 80 LEU A N 1
ATOM 627 C CA . LEU A 1 80 ? -6.992 0.833 6.273 1.00 87.69 80 LEU A CA 1
ATOM 628 C C . LEU A 1 80 ? -5.953 1.956 6.300 1.00 87.69 80 LEU A C 1
ATOM 630 O O . LEU A 1 80 ? -6.211 3.006 6.879 1.00 87.69 80 LEU A O 1
ATOM 634 N N . GLN A 1 81 ? -4.793 1.746 5.683 1.00 87.75 81 GLN A N 1
ATOM 635 C CA . GLN A 1 81 ? -3.731 2.742 5.622 1.00 87.75 81 GLN A CA 1
ATOM 636 C C . GLN A 1 81 ? -4.134 3.961 4.790 1.00 87.75 81 GLN A C 1
ATOM 638 O O . GLN A 1 81 ? -3.894 5.083 5.228 1.00 87.75 81 GLN A O 1
ATOM 643 N N . VAL A 1 82 ? -4.796 3.751 3.649 1.00 88.56 82 VAL A N 1
ATOM 644 C CA . VAL A 1 82 ? -5.349 4.845 2.835 1.00 88.56 82 VAL A CA 1
ATOM 645 C C . VAL A 1 82 ? -6.346 5.669 3.656 1.00 88.56 82 VAL A C 1
ATOM 647 O O . VAL A 1 82 ? -6.174 6.876 3.787 1.00 88.56 82 VAL A O 1
ATOM 650 N N . ILE A 1 83 ? -7.308 5.011 4.314 1.00 89.44 83 ILE A N 1
ATOM 651 C CA . ILE A 1 83 ? -8.312 5.690 5.152 1.00 89.44 83 ILE A CA 1
ATOM 652 C C . ILE A 1 83 ? -7.649 6.467 6.301 1.00 89.44 83 ILE A C 1
ATOM 654 O O . ILE A 1 83 ? -8.068 7.581 6.617 1.00 89.44 83 ILE A O 1
ATOM 658 N N . TYR A 1 84 ? -6.625 5.892 6.937 1.00 90.00 84 TYR A N 1
ATOM 659 C CA . TYR A 1 84 ? -5.901 6.548 8.025 1.00 90.00 84 TYR A CA 1
ATOM 660 C C . TYR A 1 84 ? -5.191 7.823 7.566 1.00 90.00 84 TYR A C 1
ATOM 662 O O . TYR A 1 84 ? -5.284 8.838 8.253 1.00 90.00 84 TYR A O 1
ATOM 670 N N . GLU A 1 85 ? -4.488 7.785 6.432 1.00 89.31 85 GLU A N 1
ATOM 671 C CA . GLU A 1 85 ? -3.752 8.953 5.935 1.00 89.31 85 GLU A CA 1
ATOM 672 C C . GLU A 1 85 ? -4.694 10.047 5.413 1.00 89.31 85 GLU A C 1
ATOM 674 O O . GLU A 1 85 ? -4.453 11.220 5.686 1.00 89.31 85 GLU A O 1
ATOM 679 N N . GLU A 1 86 ? -5.805 9.688 4.762 1.00 93.19 86 GLU A N 1
ATOM 680 C CA . GLU A 1 86 ? -6.823 10.653 4.313 1.00 93.19 86 GLU A CA 1
ATOM 681 C C . GLU A 1 86 ? -7.502 11.393 5.476 1.00 93.19 86 GLU A C 1
ATOM 683 O O . GLU A 1 86 ? -7.860 12.560 5.346 1.00 93.19 86 GLU A O 1
ATOM 688 N N . ASN A 1 87 ? -7.672 10.728 6.624 1.00 89.62 87 ASN A N 1
ATOM 689 C CA . ASN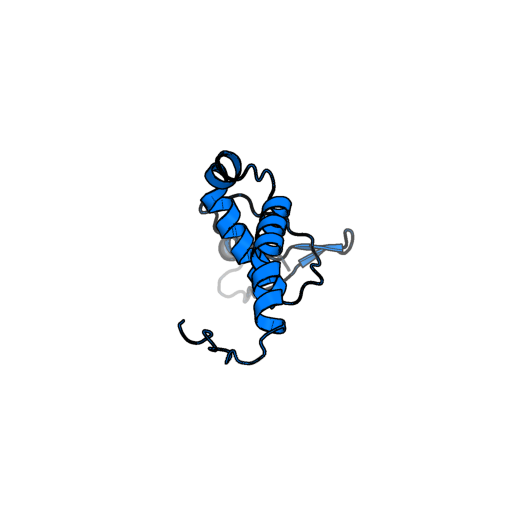 A 1 87 ? -8.438 11.247 7.766 1.00 89.62 87 ASN A CA 1
ATOM 690 C C . ASN A 1 87 ? -7.558 11.554 8.986 1.00 89.62 87 ASN A C 1
ATOM 692 O O . ASN A 1 87 ? -8.054 11.683 10.109 1.00 89.62 87 ASN A O 1
ATOM 696 N N . LYS A 1 88 ? -6.242 11.643 8.791 1.00 87.19 88 LYS A N 1
ATOM 697 C CA . LYS A 1 88 ? -5.240 11.669 9.864 1.00 87.19 88 LYS A CA 1
ATOM 698 C C . LYS A 1 88 ? -5.469 12.776 10.887 1.00 87.19 88 LYS A C 1
ATOM 700 O O . LYS A 1 88 ? -5.343 12.537 12.089 1.00 87.19 88 LYS A O 1
ATOM 705 N N . ASP A 1 89 ? -5.824 13.966 10.416 1.00 86.56 89 ASP A N 1
ATOM 706 C CA . ASP A 1 89 ? -6.038 15.127 11.276 1.00 86.56 89 ASP A CA 1
ATOM 707 C C . ASP A 1 89 ? -7.289 14.951 12.140 1.00 86.56 89 ASP A C 1
ATOM 709 O O . ASP A 1 89 ? -7.201 15.062 13.363 1.00 86.56 89 ASP A O 1
ATOM 713 N N . THR A 1 90 ? -8.412 14.543 11.541 1.00 88.75 90 THR A N 1
ATOM 714 C CA . THR A 1 90 ? -9.669 14.248 12.251 1.00 88.75 90 THR A CA 1
ATOM 715 C C . THR A 1 90 ? -9.508 13.104 13.254 1.00 88.75 90 THR A C 1
ATOM 717 O O . THR A 1 90 ? -9.990 13.173 14.385 1.00 88.75 90 THR A O 1
ATOM 720 N N . LEU A 1 91 ? -8.782 12.045 12.884 1.00 88.06 91 LEU A N 1
ATOM 721 C CA . LEU A 1 91 ? -8.500 10.919 13.779 1.00 88.06 91 LEU A CA 1
ATOM 722 C C . LEU A 1 91 ? -7.668 11.354 14.993 1.00 88.06 91 LEU A C 1
ATOM 724 O O . LEU A 1 91 ? -7.871 10.856 16.107 1.00 88.06 91 LEU A O 1
ATOM 728 N N . ARG A 1 92 ? -6.764 12.317 14.807 1.00 87.75 92 ARG A N 1
ATOM 729 C CA . ARG A 1 92 ? -5.925 12.848 15.880 1.00 87.75 92 ARG A CA 1
ATOM 730 C C . ARG A 1 92 ? -6.680 13.815 16.791 1.00 87.75 92 ARG A C 1
ATOM 732 O O . ARG A 1 92 ? -6.455 13.765 18.004 1.00 87.75 92 ARG A O 1
ATOM 739 N N . THR A 1 93 ? -7.543 14.670 16.245 1.00 87.06 93 THR A N 1
ATOM 740 C CA . THR A 1 93 ? -8.304 15.668 17.017 1.00 87.06 93 THR A CA 1
ATOM 741 C C . THR A 1 93 ? -9.485 15.047 17.751 1.00 87.06 93 THR A C 1
ATOM 743 O O . THR A 1 93 ? -9.596 15.208 18.967 1.00 87.06 93 THR A O 1
ATOM 746 N N . ASP A 1 94 ? -10.317 14.285 17.045 1.00 88.88 94 ASP A N 1
ATOM 747 C CA . ASP A 1 94 ? -11.639 13.880 17.538 1.00 88.88 94 ASP A CA 1
ATOM 748 C C . ASP A 1 94 ? -11.568 12.538 18.268 1.00 88.88 94 ASP A C 1
ATOM 750 O O . ASP A 1 94 ? -12.219 12.327 19.291 1.00 88.88 94 ASP A O 1
ATOM 754 N N . TYR A 1 95 ? -10.718 11.634 17.773 1.00 84.31 95 TYR A N 1
ATOM 755 C CA . TYR A 1 95 ? -10.586 10.272 18.296 1.00 84.31 95 TYR A CA 1
ATOM 756 C C . TYR A 1 95 ? -9.313 10.062 19.127 1.00 84.31 95 TYR A C 1
ATOM 758 O O . TYR A 1 95 ? -9.140 9.002 19.729 1.00 84.31 95 TYR A O 1
ATOM 766 N N . ARG A 1 96 ? -8.428 11.070 19.208 1.00 87.62 96 ARG A N 1
ATOM 767 C CA . ARG A 1 96 ? -7.130 11.023 19.920 1.00 87.62 96 ARG A CA 1
ATOM 768 C C . ARG A 1 96 ? -6.219 9.878 19.452 1.00 87.62 96 ARG A C 1
ATOM 770 O O . ARG A 1 96 ? -5.341 9.440 20.200 1.00 87.62 96 ARG A O 1
ATOM 777 N N . ILE A 1 97 ? -6.406 9.413 18.220 1.00 89.12 97 ILE A N 1
ATOM 778 C CA . ILE A 1 97 ? -5.638 8.333 17.601 1.00 89.12 97 ILE A CA 1
ATOM 779 C C . ILE A 1 97 ? -4.342 8.928 17.050 1.00 89.12 97 ILE A C 1
ATOM 781 O O . ILE A 1 97 ? -4.358 9.790 16.173 1.00 89.12 97 ILE A O 1
ATOM 785 N N . LYS A 1 98 ? -3.200 8.499 17.594 1.00 85.81 98 LYS A N 1
ATOM 786 C CA . LYS A 1 98 ? -1.891 9.113 17.303 1.00 85.81 98 LYS A CA 1
ATOM 787 C C . LYS A 1 98 ? -1.075 8.342 16.276 1.00 85.81 98 LYS A C 1
ATOM 789 O O . LYS A 1 98 ? -0.150 8.910 15.700 1.00 85.81 98 LYS A O 1
ATOM 794 N N . SER A 1 99 ? -1.398 7.073 16.054 1.00 87.56 99 SER A N 1
ATOM 795 C CA . SER A 1 99 ? -0.661 6.196 15.151 1.00 87.56 99 SER A CA 1
ATOM 796 C C . SER A 1 99 ? -1.593 5.304 14.335 1.00 87.56 99 SER A C 1
ATOM 798 O O . SER A 1 99 ? -2.740 5.063 14.711 1.00 87.56 99 SER A O 1
ATOM 800 N N . PHE A 1 100 ? -1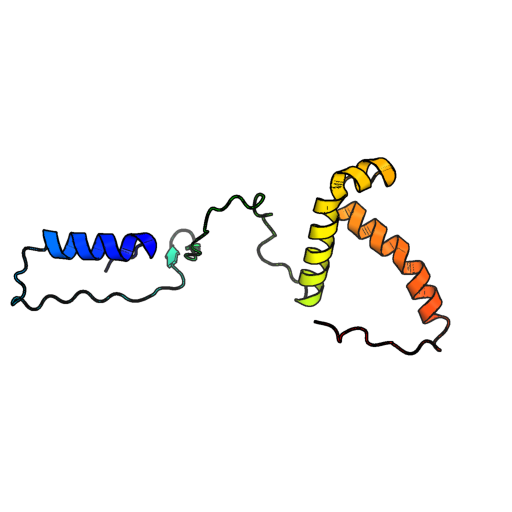.072 4.769 13.231 1.00 86.44 100 PHE A N 1
ATOM 801 C CA . PHE A 1 100 ? -1.782 3.775 12.428 1.00 86.44 100 PHE A CA 1
ATOM 802 C C . PHE A 1 100 ? -2.109 2.506 13.235 1.00 86.44 100 PHE A C 1
ATOM 804 O O . PHE A 1 100 ? -3.188 1.943 13.094 1.00 86.44 100 PHE A O 1
ATOM 811 N N . SER A 1 101 ? -1.217 2.085 14.137 1.00 86.31 101 SER A N 1
ATOM 812 C CA . SER A 1 101 ? -1.475 0.947 15.031 1.00 86.31 101 SER A CA 1
ATOM 813 C C . SER A 1 101 ? -2.672 1.214 15.950 1.00 86.31 101 SER A C 1
ATOM 815 O O . SER A 1 101 ? -3.564 0.375 16.072 1.00 86.31 101 SER A O 1
ATOM 817 N N . ASP A 1 102 ? -2.751 2.418 16.529 1.00 87.56 102 ASP A N 1
ATOM 818 C CA . ASP A 1 102 ? -3.890 2.827 17.362 1.00 87.56 102 ASP A CA 1
ATOM 819 C C . ASP A 1 102 ? -5.194 2.849 16.561 1.00 87.56 102 ASP A C 1
ATOM 821 O O . ASP A 1 102 ? -6.240 2.453 17.072 1.00 87.56 102 ASP A O 1
ATOM 825 N N . PHE A 1 103 ? -5.129 3.275 15.297 1.00 90.31 103 PHE A N 1
ATOM 826 C CA . PHE A 1 103 ? -6.273 3.270 14.392 1.00 90.31 103 PHE A CA 1
ATOM 827 C C . PHE A 1 103 ? -6.781 1.851 14.131 1.00 90.31 103 PHE A C 1
ATOM 829 O O . PHE A 1 103 ? -7.967 1.574 14.317 1.00 90.31 103 PHE A O 1
ATOM 836 N N . VAL A 1 104 ? -5.882 0.930 13.781 1.00 89.69 104 VAL A N 1
ATOM 837 C CA . VAL A 1 104 ? -6.228 -0.481 13.562 1.00 89.69 104 VAL A CA 1
ATOM 838 C C . VAL A 1 104 ? -6.830 -1.092 14.831 1.00 89.69 104 VAL A C 1
ATOM 840 O O . VAL A 1 104 ? -7.886 -1.725 14.767 1.00 89.69 104 VAL A O 1
ATOM 843 N N . ASN A 1 105 ? -6.221 -0.847 15.994 1.00 88.56 105 ASN A N 1
ATOM 844 C CA . ASN A 1 105 ? -6.737 -1.323 17.278 1.00 88.56 105 ASN A CA 1
ATOM 845 C C . ASN A 1 105 ? -8.128 -0.758 17.586 1.00 88.56 105 ASN A C 1
ATOM 847 O O . ASN A 1 105 ? -9.009 -1.499 18.022 1.00 88.56 105 ASN A O 1
ATOM 851 N N . HIS A 1 106 ? -8.358 0.529 17.319 1.00 90.19 106 HIS A N 1
ATOM 852 C CA . HIS A 1 106 ? -9.664 1.158 17.493 1.00 90.19 106 HIS A CA 1
ATOM 853 C C . HIS A 1 106 ? -10.734 0.499 16.611 1.00 90.19 106 HIS A C 1
ATOM 855 O O . HIS A 1 106 ? -11.815 0.165 17.103 1.00 90.19 106 HIS A O 1
ATOM 861 N N . CYS A 1 107 ? -10.431 0.257 15.333 1.00 89.38 107 CYS A N 1
ATOM 862 C CA . CYS A 1 107 ? -11.338 -0.422 14.408 1.00 89.38 107 CYS A CA 1
ATOM 863 C C . CYS A 1 107 ? -11.691 -1.837 14.887 1.00 89.38 107 CYS A C 1
ATOM 865 O O . CYS A 1 107 ? -12.869 -2.202 14.899 1.00 89.38 107 CYS A O 1
ATOM 867 N N . ILE A 1 108 ? -10.694 -2.611 15.327 1.00 88.25 108 ILE A N 1
ATOM 868 C CA . ILE A 1 108 ? -10.901 -3.972 15.840 1.00 88.25 108 ILE A CA 1
ATOM 869 C C . ILE A 1 108 ? -11.783 -3.939 17.090 1.00 88.25 108 ILE A C 1
ATOM 871 O O . ILE A 1 108 ? -12.807 -4.619 17.136 1.00 88.25 108 ILE A O 1
ATOM 875 N N . MET A 1 109 ? -11.437 -3.107 18.074 1.00 88.50 109 MET A N 1
ATOM 876 C CA . MET A 1 109 ? -12.173 -3.013 19.340 1.00 88.50 109 MET A CA 1
ATOM 877 C C . MET A 1 109 ? -13.614 -2.536 19.149 1.00 88.50 109 MET A C 1
ATOM 879 O O . MET A 1 109 ? -14.501 -2.951 19.890 1.00 88.50 109 MET A O 1
ATOM 883 N N . LYS A 1 110 ? -13.871 -1.691 18.146 1.00 89.25 110 LYS A N 1
ATOM 884 C CA . LYS A 1 110 ? -15.223 -1.225 17.819 1.00 89.25 110 LYS A CA 1
ATOM 885 C C . LYS A 1 110 ? -16.060 -2.292 17.108 1.00 89.25 110 LYS A C 1
ATOM 887 O O . LYS A 1 110 ? -17.274 -2.326 17.295 1.00 89.25 110 LYS A O 1
ATOM 892 N N . TYR A 1 111 ? -15.437 -3.155 16.305 1.00 87.44 111 TYR A N 1
ATOM 893 C CA . TYR A 1 111 ? -16.136 -4.197 15.547 1.00 87.44 111 TYR A CA 1
ATOM 894 C C . TYR A 1 111 ? -16.356 -5.493 16.346 1.00 87.44 111 TYR A C 1
ATOM 896 O O . TYR A 1 111 ? -17.353 -6.185 16.133 1.00 87.44 111 TYR A O 1
ATOM 904 N N . LEU A 1 112 ? -15.476 -5.799 17.305 1.00 85.75 112 LEU A N 1
ATOM 905 C CA . LEU A 1 112 ? -15.521 -7.025 18.110 1.00 85.75 112 LEU A CA 1
ATOM 906 C C . LEU A 1 112 ? -16.884 -7.273 18.801 1.00 85.75 112 LEU A C 1
ATOM 908 O O . LEU A 1 112 ? -17.409 -8.378 18.669 1.00 85.75 112 LEU A O 1
ATOM 912 N N . PRO A 1 113 ? -17.542 -6.274 19.429 1.00 87.75 113 PRO A N 1
ATOM 913 C CA . PRO A 1 113 ? -18.857 -6.475 20.043 1.00 87.75 113 PRO A CA 1
ATOM 914 C C . PRO A 1 113 ? -19.959 -6.821 19.033 1.00 87.75 113 PRO A C 1
ATOM 916 O O . PRO A 1 113 ? -20.921 -7.510 19.374 1.00 87.75 113 PRO A O 1
ATOM 919 N N . THR A 1 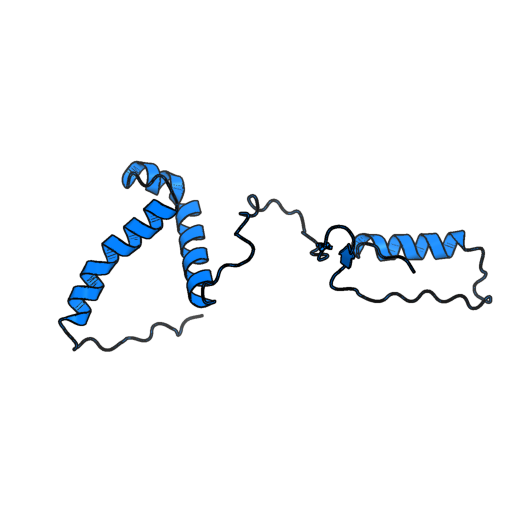114 ? -19.847 -6.339 17.793 1.00 85.38 114 THR A N 1
ATOM 920 C CA . THR A 1 114 ? -20.790 -6.660 16.711 1.00 85.38 114 THR A CA 1
ATOM 921 C C . THR A 1 114 ? -20.627 -8.112 16.282 1.00 85.38 114 THR A C 1
ATOM 923 O O . THR A 1 114 ? -21.620 -8.834 16.206 1.00 85.38 114 THR A O 1
ATOM 926 N N . LEU A 1 115 ? -19.381 -8.559 16.096 1.00 83.19 115 LEU A N 1
ATOM 927 C CA . LEU A 1 115 ? -19.073 -9.957 15.798 1.00 83.19 115 LEU A CA 1
ATOM 928 C C . LEU A 1 115 ? -19.565 -10.890 16.904 1.00 83.19 115 LEU A C 1
ATOM 930 O O . LEU A 1 115 ? -20.221 -11.883 16.614 1.00 83.19 115 LEU A O 1
ATOM 934 N N . GLU A 1 116 ? -19.313 -10.561 18.172 1.00 84.69 116 GLU A N 1
ATOM 935 C CA . GLU A 1 116 ? -19.773 -11.376 19.301 1.00 84.69 116 GLU A CA 1
ATOM 936 C C . GLU A 1 116 ? -21.302 -11.497 19.357 1.00 84.69 116 GLU A C 1
ATOM 938 O O . GLU A 1 116 ? -21.829 -12.563 19.682 1.00 84.69 116 GLU A O 1
ATOM 943 N N . LYS A 1 117 ? -22.032 -10.422 19.031 1.00 83.94 117 LYS A N 1
ATOM 944 C CA . LYS A 1 117 ? -23.501 -10.442 18.953 1.00 83.94 117 LYS A CA 1
ATOM 945 C C . LYS A 1 117 ? -24.011 -11.290 17.790 1.00 83.94 117 LYS A C 1
ATOM 947 O O . LYS A 1 117 ? -25.001 -11.999 17.968 1.00 83.94 117 LYS A O 1
ATOM 952 N N . GLN A 1 118 ? -23.355 -11.227 16.633 1.00 78.56 118 GLN A N 1
ATOM 953 C CA . GLN A 1 118 ? -23.689 -12.050 15.466 1.00 78.56 118 GLN A CA 1
ATOM 954 C C . GLN A 1 118 ? -23.393 -13.532 15.726 1.00 78.56 118 GLN A C 1
ATOM 956 O O . GLN A 1 118 ? -24.220 -14.384 15.427 1.00 78.56 118 GLN A O 1
ATOM 961 N N . LEU A 1 119 ? -22.267 -13.849 16.369 1.00 74.19 119 LEU A N 1
ATOM 962 C CA . LEU A 1 119 ? -21.883 -15.231 16.665 1.00 74.19 119 LEU A CA 1
ATOM 963 C C . LEU A 1 119 ? -22.811 -15.898 17.695 1.00 74.19 119 LEU A C 1
ATOM 965 O O . LEU A 1 119 ? -23.036 -17.103 17.638 1.00 74.19 119 LEU A O 1
ATOM 969 N N . LYS A 1 120 ? -23.373 -15.115 18.627 1.00 78.31 120 LYS A N 1
ATOM 970 C CA . LYS A 1 120 ? -24.361 -15.587 19.614 1.00 78.31 120 LYS A CA 1
ATOM 971 C C . LYS A 1 120 ? -25.764 -15.793 19.027 1.00 78.31 120 LYS A C 1
ATOM 973 O O . LYS A 1 120 ? -26.557 -16.502 19.636 1.00 78.31 120 LYS A O 1
ATOM 978 N N . ASN A 1 121 ? -26.069 -15.202 17.869 1.00 69.12 121 ASN A N 1
ATOM 979 C CA . ASN A 1 121 ? -27.360 -15.319 17.188 1.00 69.12 121 ASN A CA 1
ATOM 980 C C . ASN A 1 121 ? -27.138 -15.862 15.764 1.00 69.12 121 ASN A C 1
ATOM 982 O O . ASN A 1 121 ? -27.077 -15.072 14.823 1.00 69.12 121 ASN A O 1
ATOM 986 N N . PRO A 1 122 ? -27.024 -17.191 15.578 1.00 58.31 122 PRO A N 1
ATOM 987 C CA . PRO A 1 122 ? -26.614 -17.812 14.310 1.00 58.31 122 PRO A CA 1
ATOM 988 C C . PRO A 1 122 ? -27.601 -17.626 13.137 1.00 58.31 122 PRO A C 1
ATOM 990 O O . PRO A 1 122 ? -27.393 -18.185 12.066 1.00 58.31 122 PRO A O 1
ATOM 993 N N . THR A 1 123 ? -28.671 -16.845 13.301 1.00 56.41 123 THR A N 1
ATOM 994 C CA . THR A 1 123 ? -29.733 -16.644 12.305 1.00 56.41 123 THR A CA 1
ATOM 995 C C . THR A 1 123 ? -29.507 -15.422 11.407 1.00 56.41 123 THR A C 1
ATOM 997 O O . THR A 1 123 ? -30.461 -14.727 11.063 1.00 56.41 123 THR A O 1
ATOM 1000 N N . ILE A 1 124 ? -28.265 -15.114 11.027 1.00 54.97 124 ILE A N 1
ATOM 1001 C CA . ILE A 1 124 ? -27.990 -14.024 10.080 1.00 54.97 124 ILE A CA 1
ATOM 1002 C C . ILE A 1 124 ? -27.270 -14.609 8.872 1.00 54.97 124 ILE A C 1
ATOM 1004 O O . ILE A 1 124 ? -26.083 -14.920 8.902 1.00 54.97 124 ILE A O 1
ATOM 1008 N N . VAL A 1 125 ? -28.067 -14.792 7.821 1.00 51.03 125 VAL A N 1
ATOM 1009 C CA . VAL A 1 125 ? -27.658 -15.091 6.452 1.00 51.03 125 VAL A CA 1
ATOM 1010 C C . VAL A 1 125 ? -26.529 -14.139 6.059 1.00 51.03 125 VAL A C 1
ATOM 1012 O O . VAL A 1 125 ? -26.671 -12.923 6.166 1.00 51.03 125 VAL A O 1
ATOM 1015 N N . TYR A 1 126 ? -25.402 -14.695 5.621 1.00 52.66 126 TYR A N 1
ATOM 1016 C CA . TYR A 1 126 ? -24.326 -13.922 5.017 1.00 52.66 126 TYR A CA 1
ATOM 1017 C C . TYR A 1 126 ? -24.838 -13.344 3.692 1.00 52.66 126 TYR A C 1
ATOM 1019 O O . TYR A 1 126 ? -24.871 -14.045 2.681 1.00 52.66 126 TYR A O 1
ATOM 1027 N N . GLU A 1 127 ? -25.248 -12.074 3.679 1.00 45.88 127 GLU A N 1
ATOM 1028 C CA . GLU A 1 127 ? -25.256 -11.306 2.435 1.00 45.88 127 GLU A CA 1
ATOM 1029 C C . GLU A 1 127 ? -23.803 -11.199 1.963 1.00 45.88 127 GLU A C 1
ATOM 1031 O O . GLU A 1 127 ? -22.981 -10.458 2.509 1.00 45.88 127 GLU A O 1
ATOM 1036 N N . ASN A 1 128 ? -23.468 -12.021 0.972 1.00 47.00 128 ASN A N 1
ATOM 1037 C CA . ASN A 1 128 ? -22.235 -11.924 0.211 1.00 47.00 128 ASN A CA 1
ATOM 1038 C C . ASN A 1 128 ? -22.247 -10.620 -0.601 1.00 47.00 128 ASN A C 1
ATOM 1040 O O . ASN A 1 128 ? -22.520 -10.635 -1.797 1.00 47.00 128 ASN A O 1
ATOM 1044 N N . ASN A 1 129 ? -21.886 -9.499 0.020 1.00 50.25 129 ASN A N 1
ATOM 1045 C CA . ASN A 1 129 ? -21.619 -8.238 -0.682 1.00 50.25 129 ASN A CA 1
ATOM 1046 C C . ASN A 1 129 ? -20.198 -8.231 -1.281 1.00 50.25 129 ASN A C 1
ATOM 1048 O O . ASN A 1 129 ? -19.395 -7.341 -1.011 1.00 50.25 129 ASN A O 1
ATOM 1052 N N . PHE A 1 130 ? -19.874 -9.262 -2.069 1.00 51.22 130 PHE A N 1
ATOM 1053 C CA . PHE A 1 130 ? -18.652 -9.358 -2.885 1.00 51.22 130 PHE A CA 1
ATOM 1054 C C . PHE A 1 130 ? -18.951 -9.289 -4.393 1.00 51.22 130 PHE A C 1
ATOM 1056 O O . PHE A 1 130 ? -18.142 -9.720 -5.209 1.00 51.22 130 PHE A O 1
ATOM 1063 N N . GLY A 1 131 ? -20.109 -8.749 -4.770 1.00 44.34 131 GLY A N 1
ATOM 1064 C CA . GLY A 1 131 ? -20.451 -8.448 -6.155 1.00 44.34 131 GLY A CA 1
ATOM 1065 C C . GLY A 1 131 ? -20.886 -7.000 -6.261 1.00 44.34 131 GLY A C 1
ATOM 1066 O O . GLY A 1 131 ? -22.055 -6.733 -6.052 1.00 44.34 131 GLY A O 1
ATOM 1067 N N . ASP A 1 132 ? -19.925 -6.103 -6.478 1.00 41.34 132 ASP A N 1
ATOM 1068 C CA . ASP A 1 132 ? -20.092 -4.826 -7.186 1.00 41.34 132 ASP A CA 1
ATOM 1069 C C . ASP A 1 132 ? -18.697 -4.186 -7.316 1.00 41.34 132 ASP A C 1
ATOM 1071 O O . ASP A 1 132 ? -18.252 -3.397 -6.478 1.00 41.34 132 ASP A O 1
ATOM 1075 N N . PHE A 1 133 ? -17.980 -4.622 -8.353 1.00 45.00 133 PHE A N 1
ATOM 1076 C CA . PHE A 1 133 ? -16.852 -3.931 -8.978 1.00 45.00 133 PHE A CA 1
ATOM 1077 C C . PHE A 1 133 ? -17.111 -3.889 -10.480 1.00 45.00 133 PHE A C 1
ATOM 1079 O O . PHE A 1 133 ? -17.524 -4.944 -11.017 1.00 45.00 133 PHE A O 1
#

Organism: NCBI:txid1502289